Protein AF-W1YA84-F1 (afdb_monomer_lite)

Structure (mmCIF, N/CA/C/O backbone):
data_AF-W1YA84-F1
#
_entry.id   AF-W1YA84-F1
#
loop_
_atom_site.group_PDB
_atom_site.id
_atom_site.type_symbol
_atom_site.label_atom_id
_atom_site.label_alt_id
_atom_site.label_comp_id
_atom_site.label_asym_id
_atom_site.label_entity_id
_atom_site.label_seq_id
_atom_site.pdbx_PDB_ins_code
_atom_site.Cartn_x
_atom_site.Cartn_y
_atom_site.Cartn_z
_atom_site.occupancy
_atom_site.B_iso_or_equiv
_atom_site.auth_seq_id
_atom_site.auth_comp_id
_atom_site.auth_asym_id
_atom_site.auth_atom_id
_atom_site.pdbx_PDB_model_num
ATOM 1 N N . CYS A 1 1 ? -5.049 13.238 -18.930 1.00 48.78 1 CYS A N 1
ATOM 2 C CA . CYS A 1 1 ? -3.795 12.704 -19.506 1.00 48.78 1 CYS A CA 1
ATOM 3 C C . CYS A 1 1 ? -3.809 12.756 -21.041 1.00 48.78 1 CYS A C 1
ATOM 5 O O . CYS A 1 1 ? -3.920 11.722 -21.675 1.00 48.78 1 CYS A O 1
ATOM 7 N N . ALA A 1 2 ? -3.687 13.943 -21.648 1.00 55.50 2 ALA A N 1
ATOM 8 C CA . ALA A 1 2 ? -3.641 14.126 -23.111 1.00 55.50 2 ALA A CA 1
ATOM 9 C C . ALA A 1 2 ? -2.273 14.677 -23.572 1.00 55.50 2 ALA A C 1
ATOM 11 O O . ALA A 1 2 ? -2.204 15.595 -24.380 1.00 55.50 2 ALA A O 1
ATOM 12 N N . ARG A 1 3 ? -1.174 14.210 -22.961 1.00 69.44 3 ARG A N 1
ATOM 13 C CA . ARG A 1 3 ? 0.110 14.939 -22.974 1.00 69.44 3 ARG A CA 1
ATOM 14 C C . ARG A 1 3 ? 1.194 14.335 -23.879 1.00 69.44 3 ARG A C 1
ATOM 16 O O . ARG A 1 3 ? 2.194 14.999 -24.110 1.00 69.44 3 ARG A O 1
ATOM 23 N N . PHE A 1 4 ? 0.984 13.133 -24.426 1.00 83.06 4 PHE A N 1
ATOM 24 C CA . PHE A 1 4 ? 1.947 12.456 -25.307 1.00 83.06 4 PHE A CA 1
ATOM 25 C C . PHE A 1 4 ? 1.222 11.675 -26.420 1.00 83.06 4 PHE A C 1
ATOM 27 O O . PHE A 1 4 ? 0.952 10.487 -26.253 1.00 83.06 4 PHE A O 1
ATOM 34 N N . PRO A 1 5 ? 0.876 12.322 -27.548 1.00 85.19 5 PRO A N 1
ATOM 35 C CA . PRO A 1 5 ? 0.066 11.705 -28.607 1.00 85.19 5 PRO A CA 1
ATOM 36 C C . PRO A 1 5 ? 0.773 10.558 -29.351 1.00 85.19 5 PRO A C 1
ATOM 38 O O . PRO A 1 5 ? 0.115 9.775 -30.026 1.00 85.19 5 PRO A O 1
ATOM 41 N N . HIS A 1 6 ? 2.096 10.442 -29.215 1.00 92.06 6 HIS A N 1
ATOM 42 C CA . HIS A 1 6 ? 2.919 9.421 -29.874 1.00 92.06 6 HIS A CA 1
ATOM 43 C C . HIS A 1 6 ? 3.724 8.585 -28.868 1.00 92.06 6 HIS A C 1
ATOM 45 O O . HIS A 1 6 ? 4.852 8.182 -29.140 1.00 92.06 6 HIS A O 1
ATOM 51 N N . LEU A 1 7 ? 3.186 8.378 -27.662 1.00 93.19 7 LEU A N 1
ATOM 52 C CA . LEU A 1 7 ? 3.857 7.561 -26.656 1.00 93.19 7 LEU A CA 1
ATOM 53 C C . LEU A 1 7 ? 3.852 6.085 -27.077 1.00 93.19 7 LEU A C 1
ATOM 55 O O . LEU A 1 7 ? 2.793 5.470 -27.177 1.00 93.19 7 LEU A O 1
ATOM 59 N N . HIS A 1 8 ? 5.039 5.507 -27.244 1.00 93.75 8 HIS A N 1
ATOM 60 C CA . HIS A 1 8 ? 5.222 4.062 -27.347 1.00 93.75 8 HIS A CA 1
ATOM 61 C C . HIS A 1 8 ? 5.673 3.524 -25.987 1.00 93.75 8 HIS A C 1
ATOM 63 O O . HIS A 1 8 ? 6.760 3.858 -25.516 1.00 93.75 8 HIS A O 1
ATOM 69 N N . ARG A 1 9 ? 4.824 2.722 -25.341 1.00 93.06 9 ARG A N 1
ATOM 70 C CA . ARG A 1 9 ? 5.105 2.082 -24.049 1.00 93.06 9 ARG A CA 1
ATOM 71 C C . ARG A 1 9 ? 5.377 0.598 -24.278 1.00 93.06 9 ARG A C 1
ATOM 73 O O . ARG A 1 9 ? 4.619 -0.062 -24.982 1.00 93.06 9 ARG A O 1
ATOM 80 N N . PHE A 1 10 ? 6.446 0.096 -23.674 1.00 95.69 10 PHE A N 1
ATOM 81 C CA . PHE A 1 10 ? 6.833 -1.312 -23.689 1.00 95.69 10 PHE A CA 1
ATOM 82 C C . PHE A 1 10 ? 7.125 -1.753 -22.257 1.00 95.69 10 PHE A C 1
ATOM 84 O O . PHE A 1 10 ? 7.604 -0.950 -21.456 1.00 95.69 10 PHE A O 1
ATOM 91 N N . GLU A 1 11 ? 6.857 -3.018 -21.951 1.00 95.12 11 GLU A N 1
ATOM 92 C CA . GLU A 1 11 ? 7.035 -3.600 -20.621 1.00 95.12 11 GLU A CA 1
ATOM 93 C C . GLU A 1 11 ? 7.745 -4.950 -20.732 1.00 95.12 11 GLU A C 1
ATOM 95 O O . GLU A 1 11 ? 7.588 -5.673 -21.717 1.00 95.12 11 GLU A O 1
ATOM 100 N N . LEU A 1 12 ? 8.563 -5.271 -19.729 1.00 96.44 12 LEU A N 1
ATOM 101 C CA . LEU A 1 12 ? 9.241 -6.557 -19.604 1.00 96.44 12 LEU A CA 1
ATOM 102 C C . LEU A 1 12 ? 8.758 -7.232 -18.327 1.00 96.44 12 LEU A C 1
ATOM 104 O O . LEU A 1 12 ? 8.795 -6.628 -17.260 1.00 96.44 12 LEU A O 1
ATOM 108 N N . HIS A 1 13 ? 8.358 -8.496 -18.441 1.00 94.19 13 HIS A N 1
ATOM 109 C CA . HIS A 1 13 ? 7.773 -9.239 -17.321 1.00 94.19 13 HIS A CA 1
ATOM 110 C C . HIS A 1 13 ? 8.640 -10.410 -16.842 1.00 94.19 13 HIS A C 1
ATOM 112 O O . HIS A 1 13 ? 8.402 -10.943 -15.764 1.00 94.19 13 HIS A O 1
ATOM 118 N N . GLN A 1 14 ? 9.639 -10.839 -17.622 1.00 96.44 14 GLN A N 1
ATOM 119 C CA . GLN A 1 14 ? 10.475 -11.983 -17.256 1.00 96.44 14 GLN A CA 1
ATOM 120 C C . GLN A 1 14 ? 11.749 -11.539 -16.524 1.00 96.44 14 GLN A C 1
ATOM 122 O O . GLN A 1 14 ? 12.542 -10.782 -17.095 1.00 96.44 14 GLN A O 1
ATOM 127 N N . PRO A 1 15 ? 11.988 -12.020 -15.288 1.00 96.81 15 PRO A N 1
ATOM 128 C CA . PRO A 1 15 ? 13.237 -11.761 -14.591 1.00 96.81 15 PRO A CA 1
ATOM 129 C C . PRO A 1 15 ? 14.398 -12.475 -15.295 1.00 96.81 15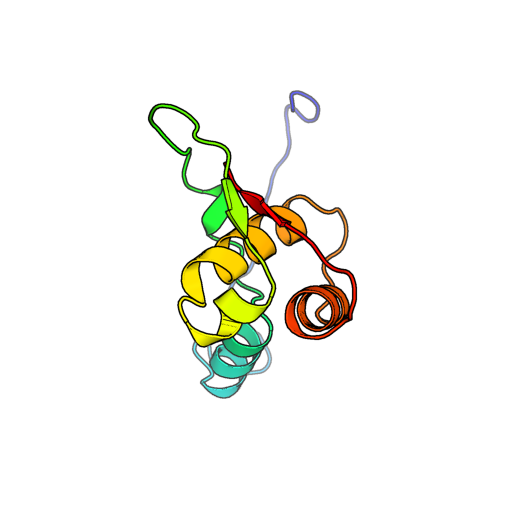 PRO A C 1
ATOM 131 O O . PRO A 1 15 ? 14.286 -13.618 -15.725 1.00 96.81 15 PRO A O 1
ATOM 134 N N . ILE A 1 16 ? 15.553 -11.811 -15.383 1.00 97.75 16 ILE A N 1
ATOM 135 C CA . ILE A 1 16 ? 16.758 -12.381 -16.020 1.00 97.75 16 ILE A CA 1
ATOM 136 C C . ILE A 1 16 ? 17.628 -13.194 -15.049 1.00 97.75 16 ILE A C 1
ATOM 138 O O . ILE A 1 16 ? 18.577 -13.854 -15.465 1.00 97.75 16 ILE A O 1
ATOM 142 N N . ARG A 1 17 ? 17.381 -13.067 -13.738 1.00 98.00 17 ARG A N 1
ATOM 143 C CA . ARG A 1 17 ? 18.227 -13.636 -12.672 1.00 98.00 17 ARG A CA 1
ATOM 144 C C . ARG A 1 17 ? 17.707 -14.965 -12.131 1.00 98.00 17 ARG A C 1
ATOM 146 O O . ARG A 1 17 ? 18.496 -15.750 -11.618 1.00 98.00 17 ARG A O 1
ATOM 153 N N . TRP A 1 18 ? 16.409 -15.210 -12.244 1.00 97.75 18 TRP A N 1
ATOM 154 C CA . TRP A 1 18 ? 15.739 -16.431 -11.806 1.00 97.75 18 TRP A CA 1
ATOM 155 C C . TRP A 1 18 ? 14.570 -16.733 -12.741 1.00 97.75 18 TRP A C 1
ATOM 157 O O . TRP A 1 18 ? 14.213 -15.914 -13.582 1.00 97.75 18 TRP A O 1
ATOM 167 N N . ALA A 1 19 ? 13.988 -17.923 -12.612 1.00 97.75 19 ALA A N 1
ATOM 168 C CA . ALA A 1 19 ? 12.820 -18.307 -13.392 1.00 97.75 19 ALA A CA 1
ATOM 169 C C . ALA A 1 19 ? 11.579 -17.505 -12.973 1.00 97.75 19 ALA A C 1
ATOM 171 O O . ALA A 1 19 ? 11.367 -17.252 -11.785 1.00 97.75 19 ALA A O 1
ATOM 172 N N . GLN A 1 20 ? 10.730 -17.163 -13.943 1.00 97.50 20 GLN A N 1
ATOM 173 C CA . GLN A 1 20 ? 9.409 -16.597 -13.678 1.00 97.50 20 GLN A CA 1
ATOM 174 C C . GLN A 1 20 ? 8.615 -17.512 -12.730 1.00 97.50 20 GLN A C 1
ATOM 176 O O . GLN A 1 20 ? 8.636 -18.734 -12.877 1.00 97.50 20 GLN A O 1
ATOM 181 N N . GLY A 1 21 ? 7.917 -16.918 -11.757 1.00 95.75 21 GLY A N 1
ATOM 182 C CA . GLY A 1 21 ? 7.176 -17.672 -10.741 1.00 95.75 21 GLY A CA 1
ATOM 183 C C . GLY A 1 21 ? 8.039 -18.167 -9.577 1.00 95.75 21 GLY A C 1
ATOM 184 O O . GLY A 1 21 ? 7.645 -19.101 -8.880 1.00 95.75 21 GLY A O 1
ATOM 185 N N . CYS A 1 22 ? 9.210 -17.559 -9.353 1.00 97.94 22 CYS A N 1
ATOM 186 C CA . CYS A 1 22 ? 10.037 -17.835 -8.182 1.00 97.94 22 CYS A CA 1
ATOM 187 C C . CYS A 1 22 ? 9.214 -17.667 -6.885 1.00 97.94 22 CYS A C 1
ATOM 189 O O . CYS A 1 22 ? 8.683 -16.582 -6.633 1.00 97.94 22 CYS A O 1
ATOM 191 N N . PRO A 1 23 ? 9.117 -18.698 -6.025 1.00 97.88 23 PRO A N 1
ATOM 192 C CA . PRO A 1 23 ? 8.270 -18.638 -4.833 1.00 97.88 23 PRO A CA 1
ATOM 193 C C . PRO A 1 23 ? 8.764 -17.616 -3.801 1.00 97.88 23 PRO A C 1
ATOM 195 O O . PRO A 1 23 ? 7.955 -17.043 -3.077 1.00 97.88 23 PRO A O 1
ATOM 198 N N . LEU A 1 24 ? 10.075 -17.351 -3.751 1.00 97.88 24 LEU A N 1
ATOM 199 C CA . LEU A 1 24 ? 10.637 -16.317 -2.881 1.00 97.88 24 LEU A CA 1
ATOM 200 C C . LEU A 1 24 ? 10.217 -14.913 -3.331 1.00 97.88 24 LEU A C 1
ATOM 202 O O . LEU A 1 24 ? 9.823 -14.101 -2.502 1.00 97.88 24 LEU A O 1
ATOM 206 N N . GLU A 1 25 ? 10.276 -14.636 -4.636 1.00 97.56 25 GLU A N 1
ATOM 207 C CA . GLU A 1 25 ? 9.823 -13.358 -5.197 1.00 97.56 25 GLU A CA 1
ATOM 208 C C . GLU A 1 25 ? 8.331 -13.150 -4.934 1.00 97.56 25 GLU A C 1
ATOM 210 O O . GLU A 1 25 ? 7.937 -12.088 -4.455 1.00 97.56 25 GLU A O 1
ATOM 215 N N . LYS A 1 26 ? 7.522 -14.191 -5.161 1.00 96.50 26 LYS A N 1
ATOM 216 C CA . LYS A 1 26 ? 6.086 -14.164 -4.875 1.00 96.50 26 LYS A CA 1
ATOM 217 C C . LYS A 1 26 ? 5.809 -13.815 -3.410 1.00 96.50 26 LYS A C 1
ATOM 219 O O . LYS A 1 26 ? 5.050 -12.892 -3.141 1.00 96.50 26 LYS A O 1
ATOM 224 N N . MET A 1 27 ? 6.471 -14.496 -2.475 1.00 97.81 27 MET A N 1
ATOM 225 C CA . MET A 1 27 ? 6.298 -14.250 -1.041 1.00 97.81 27 MET A CA 1
ATOM 226 C C . MET A 1 27 ? 6.693 -12.821 -0.645 1.00 97.81 27 MET A C 1
ATOM 228 O O . MET A 1 27 ? 5.973 -12.182 0.116 1.00 97.81 27 MET A O 1
ATOM 232 N N . VAL A 1 28 ? 7.802 -12.295 -1.175 1.00 97.00 28 VAL A N 1
ATOM 233 C CA . VAL A 1 28 ? 8.224 -10.910 -0.903 1.00 97.00 28 VAL A CA 1
ATOM 234 C C . VAL A 1 28 ? 7.213 -9.906 -1.461 1.00 97.00 28 VAL A C 1
ATOM 236 O O . VAL A 1 28 ? 6.885 -8.942 -0.772 1.00 97.00 28 VAL A O 1
ATOM 239 N N . SER A 1 29 ? 6.707 -10.140 -2.675 1.00 95.12 29 SER A N 1
ATOM 240 C CA . SER A 1 29 ? 5.683 -9.297 -3.302 1.00 95.12 29 SER A CA 1
ATOM 241 C C . SER A 1 29 ? 4.398 -9.250 -2.475 1.00 95.12 29 SER A C 1
ATOM 243 O O . SER A 1 29 ? 3.880 -8.170 -2.205 1.00 95.12 29 SER A O 1
ATOM 245 N N . GLU A 1 30 ? 3.924 -10.408 -2.007 1.00 95.38 30 GLU A N 1
ATOM 246 C CA . GLU A 1 30 ? 2.729 -10.520 -1.164 1.00 95.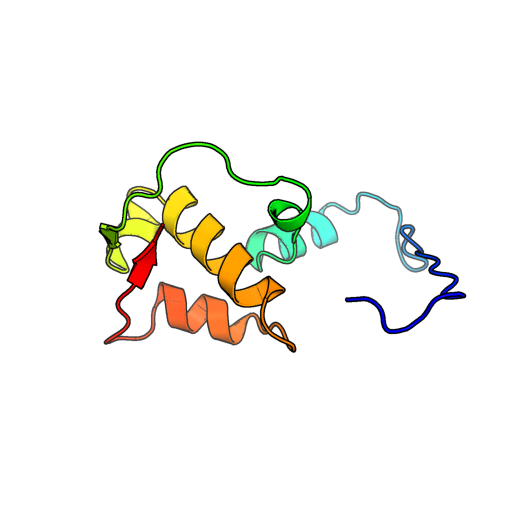38 30 GLU A CA 1
ATOM 247 C C . GLU A 1 30 ? 2.942 -9.871 0.210 1.00 95.38 30 GLU A C 1
ATOM 249 O O . GLU A 1 30 ? 2.099 -9.107 0.674 1.00 95.38 30 GLU A O 1
ATOM 254 N N . ALA A 1 31 ? 4.089 -10.116 0.851 1.00 95.62 31 ALA A N 1
ATOM 255 C CA . ALA A 1 31 ? 4.392 -9.584 2.178 1.00 95.62 31 ALA A CA 1
ATOM 256 C C . ALA A 1 31 ? 4.532 -8.054 2.204 1.00 95.62 31 ALA A C 1
ATOM 258 O O . ALA A 1 31 ? 4.266 -7.431 3.231 1.00 95.62 31 ALA A O 1
ATOM 259 N N . LEU A 1 32 ? 4.988 -7.454 1.100 1.00 95.88 32 LEU A N 1
ATOM 260 C CA . LEU A 1 32 ? 5.206 -6.010 0.982 1.00 95.88 32 LEU A CA 1
ATOM 261 C C . LEU A 1 32 ? 4.161 -5.304 0.116 1.00 95.88 32 LEU A C 1
ATOM 263 O O . LEU A 1 32 ? 4.263 -4.092 -0.064 1.00 95.88 32 LEU A O 1
ATOM 267 N N . VAL A 1 33 ? 3.163 -6.044 -0.372 1.00 94.69 33 VAL A N 1
ATOM 268 C CA . VAL A 1 33 ? 2.045 -5.534 -1.170 1.00 94.69 33 VAL A CA 1
ATOM 269 C C . VAL A 1 33 ? 2.545 -4.734 -2.380 1.00 94.69 33 VAL A C 1
ATOM 271 O O . VAL A 1 33 ? 2.205 -3.572 -2.572 1.00 94.69 33 VAL A O 1
ATOM 274 N N . PHE A 1 34 ? 3.416 -5.350 -3.183 1.00 90.75 34 PHE A N 1
ATOM 275 C CA . PHE A 1 34 ? 3.940 -4.730 -4.411 1.00 90.75 34 PHE A CA 1
ATOM 276 C C . PHE A 1 34 ? 2.995 -4.835 -5.607 1.00 90.75 34 PHE A C 1
ATOM 278 O O . PHE A 1 34 ? 3.289 -4.285 -6.666 1.00 90.75 34 PHE A O 1
ATOM 285 N N . ASP A 1 35 ? 1.891 -5.555 -5.447 1.00 82.81 35 ASP A N 1
ATOM 286 C CA . ASP A 1 35 ? 0.891 -5.718 -6.485 1.00 82.81 35 ASP A CA 1
ATOM 287 C C . ASP A 1 35 ? -0.043 -4.492 -6.560 1.00 82.81 35 ASP A C 1
ATOM 289 O O . ASP A 1 35 ? -0.668 -4.115 -5.563 1.00 82.81 35 ASP A O 1
ATOM 293 N N . ASP A 1 36 ? -0.138 -3.911 -7.760 1.00 73.31 36 ASP A N 1
ATOM 294 C CA . ASP A 1 36 ? -0.903 -2.709 -8.110 1.00 73.31 36 ASP A CA 1
ATOM 295 C C . ASP A 1 36 ? -2.051 -3.007 -9.111 1.00 73.31 36 ASP A C 1
ATOM 297 O O . ASP A 1 36 ? -2.542 -2.105 -9.794 1.00 73.31 36 ASP A O 1
ATOM 301 N N . GLU A 1 37 ? -2.546 -4.249 -9.205 1.00 75.12 37 GLU A N 1
ATOM 302 C CA . GLU A 1 37 ? -3.649 -4.603 -10.126 1.00 75.12 37 GLU A CA 1
ATOM 303 C C . GLU A 1 37 ? -4.949 -3.783 -9.912 1.00 75.12 37 GLU A C 1
ATOM 305 O O . GLU A 1 37 ? -5.792 -3.703 -10.810 1.00 75.12 37 GLU A O 1
ATOM 310 N N . ASN A 1 38 ? -5.120 -3.103 -8.769 1.00 70.12 38 ASN A N 1
ATOM 311 C CA . ASN A 1 38 ? -6.329 -2.330 -8.441 1.00 70.12 38 ASN A CA 1
ATOM 312 C C . ASN A 1 38 ? -6.657 -1.198 -9.433 1.00 70.12 38 ASN A C 1
ATOM 314 O O . ASN A 1 38 ? -7.818 -0.803 -9.538 1.00 70.12 38 ASN A O 1
ATOM 318 N N . PHE A 1 39 ? -5.683 -0.677 -10.187 1.00 77.25 39 PHE A N 1
ATOM 319 C CA . PHE A 1 39 ? -5.919 0.419 -11.143 1.00 77.25 39 PHE A CA 1
ATOM 320 C C . PHE A 1 39 ? -6.526 -0.035 -12.476 1.00 77.25 39 PHE A C 1
ATOM 322 O O . PHE A 1 39 ? -6.912 0.803 -13.294 1.00 77.25 39 PHE A O 1
ATOM 329 N N . THR A 1 40 ? -6.616 -1.343 -12.716 1.00 82.00 40 THR A N 1
ATOM 330 C CA . THR A 1 40 ? -7.156 -1.896 -13.968 1.00 82.00 40 THR A CA 1
ATOM 331 C C . THR A 1 40 ? -8.688 -1.898 -13.999 1.00 82.00 40 THR A C 1
ATOM 333 O O . THR A 1 40 ? -9.287 -1.904 -15.078 1.00 82.00 40 THR A O 1
ATOM 336 N N . HIS A 1 41 ? -9.337 -1.823 -12.833 1.00 85.94 41 HIS A N 1
ATOM 337 C CA . HIS A 1 41 ? -10.788 -1.883 -12.692 1.00 85.94 41 HIS A CA 1
ATOM 338 C C . HIS A 1 41 ? -11.375 -0.533 -12.272 1.00 85.94 41 HIS A C 1
ATOM 340 O O . HIS A 1 41 ? -10.967 0.073 -11.287 1.00 85.94 41 HIS A O 1
ATOM 346 N N . THR A 1 42 ? -12.391 -0.065 -13.003 1.00 88.88 42 THR A N 1
ATOM 347 C CA . THR A 1 42 ? -13.143 1.135 -12.609 1.00 88.88 42 THR A CA 1
ATOM 348 C C . THR A 1 42 ? -14.224 0.755 -11.591 1.00 88.88 42 THR A C 1
ATOM 350 O O . THR A 1 42 ? -15.133 0.007 -11.969 1.00 88.88 42 THR A O 1
ATOM 353 N N . PRO A 1 43 ? -14.183 1.264 -10.342 1.00 91.06 43 PRO A N 1
ATOM 354 C CA . PRO A 1 43 ? -15.228 0.992 -9.357 1.00 91.06 43 PRO A CA 1
ATOM 355 C C . PRO A 1 43 ? -16.588 1.508 -9.851 1.00 91.06 43 PRO A C 1
ATOM 357 O O . PRO A 1 43 ? -16.671 2.546 -10.508 1.00 91.06 43 PRO A O 1
ATOM 360 N N . GLN A 1 44 ? -17.655 0.759 -9.565 1.00 93.56 44 GLN A N 1
ATOM 361 C CA . GLN A 1 44 ? -19.027 1.048 -10.000 1.00 93.56 44 GLN A CA 1
ATOM 362 C C . GLN A 1 44 ? -19.962 1.175 -8.795 1.00 93.56 44 GLN A C 1
ATOM 364 O O . GLN A 1 44 ? -19.732 0.555 -7.759 1.00 93.56 44 GLN A O 1
ATOM 369 N N . GLY A 1 45 ? -21.066 1.902 -8.973 1.00 94.75 45 GLY A N 1
ATOM 370 C CA . GLY A 1 45 ? -22.105 2.070 -7.957 1.00 94.75 45 GLY A CA 1
ATOM 371 C C . GLY A 1 45 ? -21.997 3.377 -7.171 1.00 94.75 45 GLY A C 1
ATOM 372 O O . GLY A 1 45 ? -21.220 4.269 -7.507 1.00 94.75 45 GLY A O 1
ATOM 373 N N . ASN A 1 46 ? -22.839 3.504 -6.145 1.00 96.62 46 ASN A N 1
ATOM 374 C CA . ASN A 1 46 ? -22.849 4.674 -5.270 1.00 96.62 46 ASN A CA 1
ATOM 375 C C . ASN A 1 46 ? -21.670 4.613 -4.294 1.00 96.62 46 ASN A C 1
ATOM 377 O O . ASN A 1 46 ? -21.415 3.569 -3.700 1.00 96.62 46 ASN A O 1
ATOM 381 N N . ILE A 1 47 ? -21.012 5.752 -4.091 1.00 96.56 47 ILE A N 1
ATOM 382 C CA . ILE A 1 47 ? -19.885 5.893 -3.164 1.00 96.56 47 ILE A CA 1
ATOM 383 C C . ILE A 1 47 ? -20.415 5.983 -1.730 1.00 96.56 47 ILE A C 1
ATOM 385 O O . ILE A 1 47 ? -21.340 6.758 -1.462 1.00 96.56 47 ILE A O 1
ATOM 389 N N . VAL A 1 48 ? -19.813 5.233 -0.804 1.00 97.62 48 VAL A N 1
ATOM 390 C CA . VAL A 1 48 ? -20.158 5.272 0.623 1.00 97.62 48 VAL A CA 1
ATOM 391 C C . VAL A 1 48 ? -18.901 5.531 1.433 1.00 97.62 48 VAL A C 1
ATOM 393 O O . VAL A 1 48 ? -17.992 4.712 1.466 1.00 97.62 48 VAL A O 1
ATOM 396 N N . ILE A 1 49 ? -18.877 6.660 2.139 1.00 97.81 49 ILE A N 1
ATOM 397 C CA . ILE A 1 49 ? -17.739 7.018 2.982 1.00 97.81 49 ILE A CA 1
ATOM 398 C C . ILE A 1 49 ? -17.884 6.374 4.359 1.00 97.81 49 ILE A C 1
ATOM 400 O O . ILE A 1 49 ? -18.904 6.548 5.028 1.00 97.81 49 ILE A O 1
ATOM 404 N N . SER A 1 50 ? -16.842 5.681 4.811 1.00 98.06 50 SER A N 1
ATOM 405 C CA . SER A 1 50 ? -16.779 5.105 6.159 1.00 98.06 50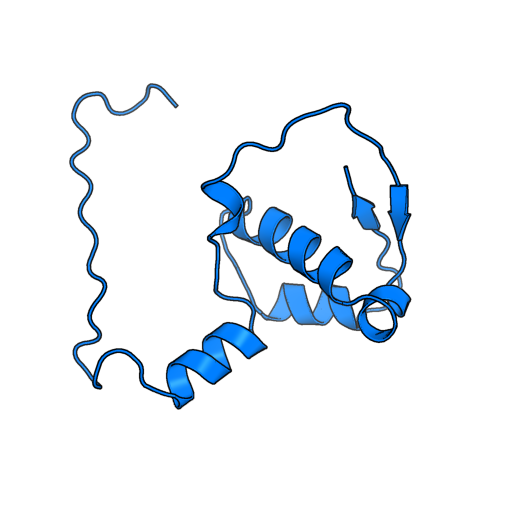 SER A CA 1
ATOM 406 C C . SER A 1 50 ? -15.382 5.222 6.757 1.00 98.06 50 SER A C 1
ATOM 408 O O . SER A 1 50 ? -14.393 5.131 6.029 1.00 98.06 50 SER A O 1
ATOM 410 N N . ALA A 1 51 ? -15.305 5.386 8.078 1.00 98.31 51 ALA A N 1
ATOM 411 C CA . ALA A 1 51 ? -14.050 5.363 8.820 1.00 98.31 51 ALA A CA 1
ATOM 412 C C . ALA A 1 51 ? -13.698 3.953 9.298 1.00 98.31 51 ALA A C 1
ATOM 414 O O . ALA A 1 51 ? -14.588 3.162 9.614 1.00 98.31 51 ALA A O 1
ATOM 415 N N . PHE A 1 52 ? -12.401 3.671 9.403 1.00 98.38 52 PHE A N 1
ATOM 416 C CA . PHE A 1 52 ? -11.891 2.474 10.062 1.00 98.38 52 PHE A CA 1
ATOM 417 C C . PHE A 1 52 ? -10.575 2.764 10.792 1.00 98.38 52 PHE A C 1
ATOM 419 O O . PHE A 1 52 ? -9.864 3.725 10.494 1.00 98.38 52 PHE A O 1
ATOM 426 N N . GLU A 1 53 ? -10.259 1.901 11.754 1.00 98.19 53 GLU A N 1
ATOM 427 C CA . GLU A 1 53 ? -9.078 2.003 12.613 1.00 98.19 53 GLU A CA 1
ATOM 428 C C . GLU A 1 53 ? -8.095 0.860 12.339 1.00 98.19 53 GLU A C 1
ATOM 430 O O . GLU A 1 53 ? -8.445 -0.156 11.738 1.00 98.19 53 GLU A O 1
ATOM 435 N N . GLN A 1 54 ? -6.864 0.974 12.843 1.00 97.75 54 GLN A N 1
ATOM 436 C CA . GLN A 1 54 ? -5.813 -0.040 12.659 1.00 97.75 54 GLN A CA 1
ATOM 437 C C . GLN A 1 54 ? -6.183 -1.439 13.171 1.00 97.75 54 GLN A C 1
ATOM 439 O O . GLN A 1 54 ? -5.605 -2.431 12.731 1.00 97.75 54 GLN A O 1
ATOM 444 N N . THR A 1 55 ? -7.161 -1.555 14.073 1.00 97.62 55 THR A N 1
ATOM 445 C CA . THR A 1 55 ? -7.672 -2.854 14.537 1.00 97.62 55 THR A CA 1
ATOM 446 C C . THR A 1 55 ? -8.202 -3.716 13.392 1.00 97.62 55 THR A C 1
ATOM 448 O O . THR A 1 55 ? -8.144 -4.945 13.497 1.00 97.62 55 THR A O 1
ATOM 451 N N . LEU A 1 56 ? -8.636 -3.100 12.284 1.00 98.00 56 LEU A N 1
ATOM 452 C CA . LEU A 1 56 ? -9.142 -3.818 11.121 1.00 98.00 56 LEU A CA 1
ATOM 453 C C . LEU A 1 56 ? -8.086 -4.715 10.470 1.00 98.00 56 LEU A C 1
ATOM 455 O O . LEU A 1 56 ? -8.438 -5.786 9.999 1.00 98.00 56 LEU A O 1
ATOM 459 N N . TRP A 1 57 ? -6.793 -4.376 10.557 1.00 97.69 57 TRP A N 1
ATOM 460 C CA . TRP A 1 57 ? -5.707 -5.248 10.080 1.00 97.69 57 TRP A CA 1
ATOM 461 C C . TRP A 1 57 ? -5.746 -6.660 10.682 1.00 97.69 57 TRP A C 1
ATOM 463 O O . TRP A 1 57 ? -5.210 -7.592 10.089 1.00 97.69 57 TRP A O 1
ATOM 473 N N . ARG A 1 58 ? -6.361 -6.836 11.861 1.00 97.31 58 ARG A N 1
ATOM 474 C CA . ARG A 1 58 ? -6.515 -8.146 12.512 1.00 97.31 58 ARG A CA 1
ATOM 475 C C . ARG A 1 58 ? -7.852 -8.817 12.218 1.00 97.31 58 ARG A C 1
ATOM 477 O O . ARG A 1 58 ? -7.893 -10.040 12.158 1.00 97.31 58 ARG A O 1
ATOM 484 N N . SER A 1 59 ? -8.936 -8.047 12.124 1.00 97.44 59 SER A N 1
ATOM 485 C CA . SER A 1 59 ? -10.295 -8.593 11.992 1.00 97.44 59 SER A CA 1
ATOM 486 C C . SER A 1 59 ? -10.749 -8.757 10.544 1.00 97.44 59 SER A C 1
ATOM 488 O O . SER A 1 59 ? -11.467 -9.703 10.244 1.00 97.44 59 SER A O 1
ATOM 490 N N . ASP A 1 60 ? -10.349 -7.835 9.672 1.00 97.69 60 ASP A N 1
ATOM 491 C CA . ASP A 1 60 ? -10.662 -7.802 8.245 1.00 97.69 60 ASP A CA 1
ATOM 492 C C . ASP A 1 60 ? -9.499 -7.121 7.497 1.00 97.69 60 ASP A C 1
ATOM 494 O O . ASP A 1 60 ? -9.542 -5.913 7.251 1.00 97.69 60 ASP A O 1
ATOM 498 N N . PRO A 1 61 ? -8.412 -7.856 7.194 1.00 96.38 61 PRO A N 1
ATOM 499 C CA . PRO A 1 61 ? -7.227 -7.281 6.565 1.00 96.38 61 PRO A CA 1
ATOM 500 C C . PRO A 1 61 ? -7.457 -6.856 5.109 1.00 96.38 61 PRO A C 1
ATOM 502 O O . PRO A 1 61 ? -6.660 -6.081 4.587 1.00 96.38 61 PRO A O 1
ATOM 505 N N . GLU A 1 62 ? -8.523 -7.315 4.444 1.00 95.56 62 GLU A N 1
ATOM 506 C CA . GLU A 1 62 ? -8.775 -6.984 3.035 1.00 95.56 62 GLU A CA 1
ATOM 507 C C . GLU A 1 62 ? -9.083 -5.498 2.838 1.00 95.56 62 GLU A C 1
ATOM 509 O O . GLU A 1 62 ? -8.600 -4.879 1.889 1.00 95.56 62 GLU A O 1
ATOM 514 N N . THR A 1 63 ? -9.867 -4.914 3.742 1.00 96.38 63 THR A N 1
ATOM 515 C CA . THR A 1 63 ? -10.225 -3.493 3.718 1.00 96.38 63 THR A CA 1
ATOM 516 C C . THR A 1 63 ? -8.993 -2.570 3.781 1.00 96.38 63 THR A C 1
ATOM 518 O O . THR A 1 63 ? -8.775 -1.804 2.836 1.00 96.38 63 THR A O 1
ATOM 521 N N . PRO A 1 64 ? -8.131 -2.625 4.818 1.00 97.12 64 PRO A N 1
ATOM 522 C CA . PRO A 1 64 ? -6.943 -1.783 4.875 1.00 97.12 64 PRO A CA 1
ATOM 523 C C . PRO A 1 64 ? -5.921 -2.126 3.784 1.00 97.12 64 PRO A C 1
ATOM 525 O O . PRO A 1 64 ? -5.220 -1.224 3.331 1.00 97.12 64 PRO A O 1
ATOM 528 N N . LEU A 1 65 ? -5.861 -3.379 3.312 1.00 96.00 65 LEU A N 1
ATOM 529 C CA . LEU A 1 65 ? -5.001 -3.769 2.193 1.00 96.00 65 LEU A CA 1
ATOM 530 C C . LEU A 1 65 ? -5.398 -3.053 0.892 1.00 96.00 65 LEU A C 1
ATOM 532 O O . LEU A 1 65 ? -4.544 -2.450 0.245 1.00 96.00 65 LEU A O 1
ATOM 536 N N . LYS A 1 66 ? -6.692 -3.040 0.546 1.00 94.94 66 LYS A N 1
ATOM 537 C CA . LYS A 1 66 ? -7.207 -2.321 -0.635 1.00 94.94 66 LYS A CA 1
ATOM 538 C C . LYS A 1 66 ? -6.967 -0.817 -0.536 1.00 94.94 66 LYS A C 1
ATOM 540 O O . LYS A 1 66 ? -6.576 -0.186 -1.518 1.00 94.94 66 LYS A O 1
ATOM 545 N N . VAL A 1 67 ? -7.160 -0.248 0.656 1.00 95.62 67 VAL A N 1
ATOM 546 C CA . VAL A 1 67 ? -6.876 1.171 0.917 1.00 95.62 67 VAL A CA 1
ATOM 547 C C . VAL A 1 67 ? -5.387 1.464 0.747 1.00 95.62 67 VAL A C 1
ATOM 549 O O . VAL A 1 67 ? -5.046 2.439 0.080 1.00 95.62 67 VAL A O 1
ATOM 552 N N . TYR A 1 68 ? -4.501 0.619 1.285 1.00 95.69 68 TYR A N 1
ATOM 553 C CA . TYR A 1 68 ? -3.059 0.771 1.103 1.00 95.69 68 TYR A CA 1
ATOM 554 C C . TYR A 1 68 ? -2.685 0.769 -0.379 1.00 95.69 68 TYR A C 1
ATOM 556 O O . TYR A 1 68 ? -2.058 1.724 -0.822 1.00 95.69 68 TYR A O 1
ATOM 564 N N . GLN A 1 69 ? -3.131 -0.234 -1.141 1.00 94.19 69 GLN A N 1
ATOM 565 C CA . GLN A 1 69 ? -2.839 -0.360 -2.574 1.00 94.19 69 GLN A CA 1
ATOM 566 C C . GLN A 1 69 ? -3.300 0.866 -3.377 1.00 94.19 69 GLN A C 1
ATOM 568 O O . GLN A 1 69 ? -2.569 1.380 -4.222 1.00 94.19 69 GLN A O 1
ATOM 573 N N . LEU A 1 70 ? -4.502 1.383 -3.091 1.00 93.81 70 LEU A N 1
ATOM 574 C CA . LEU A 1 70 ? -4.997 2.599 -3.737 1.00 93.81 70 LEU A CA 1
ATOM 575 C C . LEU A 1 70 ? -4.114 3.814 -3.409 1.00 93.81 70 LEU A C 1
ATOM 577 O O . LEU A 1 70 ? -3.737 4.568 -4.308 1.00 93.81 70 LEU A O 1
ATOM 581 N N . LEU A 1 71 ? -3.788 4.015 -2.128 1.00 93.94 71 LEU A N 1
ATOM 582 C CA . LEU A 1 71 ? -2.981 5.151 -1.679 1.00 93.94 71 LEU A CA 1
ATOM 583 C C . LEU A 1 71 ? -1.538 5.071 -2.191 1.00 93.94 71 LEU A C 1
ATOM 585 O O . LEU A 1 71 ? -0.986 6.092 -2.603 1.00 93.94 71 LEU A O 1
ATOM 589 N N . SER A 1 72 ? -0.928 3.883 -2.179 1.00 92.50 72 SER A N 1
ATOM 590 C CA . SER A 1 72 ? 0.450 3.669 -2.614 1.00 92.50 72 SER A CA 1
ATOM 591 C C . SER A 1 72 ? 0.600 3.852 -4.118 1.00 92.50 72 SER A C 1
ATOM 593 O O . SER A 1 72 ? 1.480 4.601 -4.539 1.00 92.50 72 SER A O 1
ATOM 595 N N . GLY A 1 73 ? -0.267 3.244 -4.931 1.00 90.25 73 GLY A N 1
ATOM 596 C CA . GLY A 1 73 ? -0.142 3.325 -6.387 1.00 90.25 73 GLY A CA 1
ATOM 597 C C . GLY A 1 73 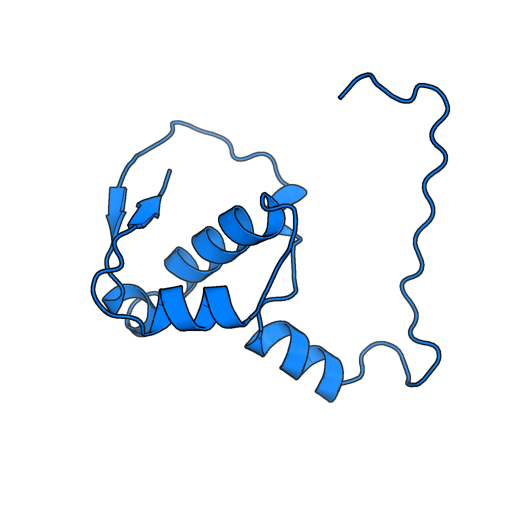? -0.580 4.669 -6.984 1.00 90.25 73 GLY A C 1
ATOM 598 O O . GLY A 1 73 ? -0.153 5.033 -8.079 1.00 90.25 73 GLY A O 1
ATOM 599 N N . ALA A 1 74 ? -1.363 5.471 -6.252 1.00 90.06 74 ALA A N 1
ATOM 600 C CA . ALA A 1 74 ? -1.639 6.865 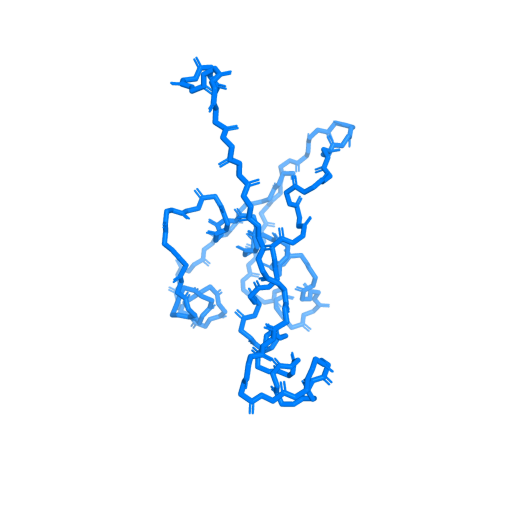-6.614 1.00 90.06 74 ALA A CA 1
ATOM 601 C C . ALA A 1 74 ? -0.494 7.826 -6.232 1.00 90.06 74 ALA A C 1
ATOM 603 O O . ALA A 1 74 ? -0.481 8.988 -6.656 1.00 90.06 74 ALA A O 1
ATOM 604 N N . HIS A 1 75 ? 0.465 7.369 -5.424 1.00 90.50 75 HIS A N 1
ATOM 605 C CA . HIS A 1 75 ? 1.596 8.166 -4.977 1.00 90.50 75 HIS A CA 1
ATOM 606 C C . HIS A 1 75 ? 2.796 8.012 -5.924 1.00 90.50 75 HIS A C 1
ATOM 608 O O . HIS A 1 75 ? 3.078 6.939 -6.445 1.00 90.50 75 HIS A O 1
ATOM 614 N N . TYR A 1 76 ? 3.566 9.086 -6.130 1.00 87.31 76 TYR A N 1
ATOM 615 C CA . TYR A 1 76 ? 4.693 9.077 -7.082 1.00 87.31 76 TYR A CA 1
ATOM 616 C C . TYR A 1 76 ? 5.831 8.113 -6.693 1.00 87.31 76 TYR A C 1
ATOM 618 O O . TYR A 1 76 ? 6.694 7.801 -7.514 1.00 87.31 76 TYR A O 1
ATOM 626 N N . ARG A 1 77 ? 5.878 7.705 -5.420 1.00 87.38 77 ARG A N 1
ATOM 627 C CA . ARG A 1 77 ? 6.880 6.805 -4.848 1.00 87.38 77 ARG A CA 1
ATOM 628 C C . ARG A 1 77 ? 6.213 5.890 -3.833 1.00 87.38 77 ARG A C 1
ATOM 630 O O . ARG A 1 77 ? 5.614 6.388 -2.883 1.00 87.38 77 ARG A O 1
ATOM 637 N N . THR A 1 78 ? 6.415 4.587 -3.984 1.00 85.00 78 THR A N 1
ATOM 638 C CA . THR A 1 78 ? 5.993 3.568 -3.021 1.00 85.00 78 THR A CA 1
ATOM 639 C C . THR A 1 78 ? 7.137 3.221 -2.063 1.00 85.00 78 THR A C 1
ATOM 641 O O . THR A 1 78 ? 8.318 3.217 -2.432 1.00 85.00 78 THR A O 1
ATOM 644 N N . SER A 1 79 ? 6.812 2.977 -0.792 1.00 90.62 79 SER A N 1
ATOM 645 C CA . SER A 1 79 ? 7.766 2.488 0.203 1.00 90.62 79 SER A CA 1
ATOM 646 C C . SER A 1 79 ? 7.091 1.506 1.162 1.00 90.62 79 SER A C 1
ATOM 648 O O . SER A 1 79 ? 6.041 1.833 1.719 1.00 90.62 79 SER A O 1
ATOM 650 N N . PRO A 1 80 ? 7.716 0.352 1.472 1.00 91.56 80 PRO A N 1
ATOM 651 C CA . PRO A 1 80 ? 7.191 -0.555 2.495 1.00 91.56 80 PRO A CA 1
ATOM 652 C C . PRO A 1 80 ? 7.184 0.082 3.897 1.00 91.56 80 PRO A C 1
ATOM 654 O O . PRO A 1 80 ? 6.525 -0.410 4.811 1.00 91.56 80 PRO A O 1
ATOM 657 N N . LEU A 1 81 ? 7.895 1.201 4.088 1.00 95.56 81 LEU A N 1
ATOM 658 C CA . LEU A 1 81 ? 7.827 1.970 5.327 1.00 95.56 81 LEU A CA 1
ATOM 659 C C . LEU A 1 81 ? 6.436 2.582 5.544 1.00 95.56 81 LEU A C 1
ATOM 661 O O . LEU A 1 81 ? 6.009 2.705 6.690 1.00 95.56 81 LEU A O 1
ATOM 665 N N . ASP A 1 82 ? 5.729 2.930 4.468 1.00 95.62 82 ASP A N 1
ATOM 666 C CA . ASP A 1 82 ? 4.373 3.473 4.547 1.00 95.62 82 ASP A CA 1
ATOM 667 C C . ASP A 1 82 ? 3.378 2.388 4.983 1.00 95.62 82 ASP A C 1
ATOM 669 O O . ASP A 1 82 ? 2.542 2.657 5.844 1.00 95.62 82 ASP A O 1
ATOM 673 N N . LEU A 1 83 ? 3.545 1.145 4.505 1.00 96.81 83 LEU A N 1
ATOM 674 C CA . LEU A 1 83 ? 2.754 -0.006 4.958 1.00 96.81 83 LEU A CA 1
ATOM 675 C C . LEU A 1 83 ? 2.930 -0.232 6.463 1.00 96.81 83 LEU A C 1
ATOM 677 O O . LEU A 1 83 ? 1.952 -0.291 7.202 1.00 96.81 83 LEU A O 1
ATOM 681 N N . ARG A 1 84 ? 4.180 -0.257 6.947 1.00 97.69 84 ARG A N 1
ATOM 682 C CA . ARG A 1 84 ? 4.463 -0.394 8.385 1.00 97.69 84 ARG A CA 1
ATOM 683 C C . ARG A 1 84 ? 3.823 0.728 9.205 1.00 97.69 84 ARG A C 1
ATOM 685 O O . ARG A 1 84 ? 3.290 0.471 10.279 1.00 97.69 84 ARG A O 1
ATOM 692 N N . ARG A 1 85 ? 3.872 1.980 8.729 1.00 97.62 85 ARG A N 1
ATOM 693 C CA . ARG A 1 85 ? 3.210 3.089 9.437 1.00 97.62 85 ARG A CA 1
ATOM 694 C C . ARG A 1 85 ? 1.700 2.889 9.485 1.00 97.62 85 ARG A C 1
ATOM 696 O O . ARG A 1 85 ? 1.119 3.061 10.549 1.00 97.62 85 ARG A O 1
ATOM 703 N N . MET A 1 86 ? 1.090 2.485 8.374 1.00 97.62 86 MET A N 1
ATOM 704 C CA . MET A 1 86 ? -0.343 2.216 8.303 1.00 97.62 86 MET A CA 1
ATOM 705 C C . MET A 1 86 ? -0.769 1.089 9.256 1.00 97.62 86 MET A C 1
ATOM 707 O O . MET A 1 86 ? -1.816 1.199 9.893 1.00 97.62 86 MET A O 1
ATOM 711 N N . MET A 1 87 ? 0.046 0.039 9.383 1.00 97.69 87 MET A N 1
ATOM 712 C CA . MET A 1 87 ? -0.222 -1.108 10.256 1.00 97.69 87 MET A CA 1
ATOM 713 C C . MET A 1 87 ? -0.027 -0.798 11.744 1.00 97.69 87 MET A C 1
A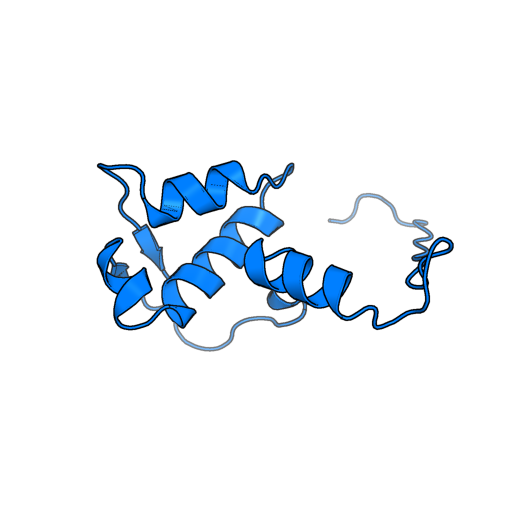TOM 715 O O . MET A 1 87 ? -0.900 -1.125 12.544 1.00 97.69 87 MET A O 1
ATOM 719 N N . ASP A 1 88 ? 1.089 -0.156 12.111 1.00 97.38 88 ASP A N 1
ATOM 720 C CA . ASP A 1 88 ? 1.577 -0.182 13.499 1.00 97.38 88 ASP A CA 1
ATOM 721 C C . ASP A 1 88 ? 1.830 1.195 14.130 1.00 97.38 88 ASP A C 1
ATOM 723 O O . ASP A 1 88 ? 1.959 1.293 15.354 1.00 97.38 88 ASP A O 1
ATOM 727 N N . ALA A 1 89 ? 1.975 2.268 13.340 1.00 98.06 89 ALA A N 1
ATOM 728 C CA . ALA A 1 89 ? 2.289 3.572 13.924 1.00 98.06 89 ALA A CA 1
ATOM 729 C C . ALA A 1 89 ? 1.071 4.114 14.687 1.00 98.06 89 ALA A C 1
ATOM 731 O O . ALA A 1 89 ? -0.039 4.055 14.167 1.00 98.06 89 ALA A O 1
ATOM 732 N N . PRO A 1 90 ? 1.242 4.687 15.887 1.00 97.56 90 PRO A N 1
ATOM 733 C CA . PRO A 1 90 ? 0.120 5.257 16.618 1.00 97.56 90 PRO A CA 1
ATOM 734 C C . PRO A 1 90 ? -0.434 6.507 15.917 1.00 97.56 90 PRO A C 1
ATOM 736 O O . PRO A 1 90 ? 0.277 7.210 15.192 1.00 97.56 90 PRO A O 1
ATOM 739 N N . GLY A 1 91 ? -1.708 6.809 16.180 1.00 97.50 91 GLY A N 1
ATOM 740 C CA . GLY A 1 91 ? -2.368 8.034 15.713 1.00 97.50 91 GLY A CA 1
ATOM 741 C C . GLY A 1 91 ? -2.693 8.057 14.218 1.00 97.50 91 GLY A C 1
ATOM 742 O O . GLY A 1 91 ? -2.840 9.138 13.653 1.00 97.50 91 GLY A O 1
ATOM 743 N N . GLN A 1 92 ? -2.762 6.892 13.566 1.00 98.00 92 GLN A N 1
ATOM 744 C CA . GLN A 1 92 ? -3.264 6.782 12.198 1.00 98.00 92 GLN A CA 1
ATOM 745 C C . GLN A 1 92 ? -4.773 6.534 12.213 1.00 98.00 92 GLN A C 1
ATOM 747 O O . GLN A 1 92 ? -5.244 5.667 12.944 1.00 98.00 92 GLN A O 1
ATOM 752 N N . HIS A 1 93 ? -5.500 7.257 11.366 1.00 97.88 93 HIS A N 1
ATOM 753 C CA . HIS A 1 93 ? -6.940 7.108 11.163 1.00 97.88 93 HIS A CA 1
ATOM 754 C C . HIS A 1 93 ? -7.231 7.115 9.665 1.00 97.88 93 HIS A C 1
ATOM 756 O O . HIS A 1 93 ? -6.577 7.848 8.917 1.00 97.88 93 HIS A O 1
ATOM 762 N N . PHE A 1 94 ? -8.212 6.328 9.224 1.00 98.38 94 PHE A N 1
ATOM 763 C CA . PHE A 1 94 ? -8.460 6.115 7.801 1.00 98.38 94 PHE A CA 1
ATOM 764 C C . PHE A 1 94 ? -9.931 6.288 7.435 1.00 98.38 94 PHE A C 1
ATOM 766 O O . PHE A 1 94 ? -10.833 5.982 8.215 1.00 98.38 94 PHE A O 1
ATOM 773 N N . LEU A 1 95 ? -10.155 6.749 6.205 1.00 98.25 95 LEU A N 1
ATOM 774 C CA . LEU A 1 95 ? -11.453 6.782 5.541 1.00 98.25 95 LEU A CA 1
ATOM 775 C C . LEU A 1 95 ? -11.353 5.977 4.241 1.00 98.25 95 LEU A C 1
ATOM 777 O O . LEU A 1 95 ? -10.331 6.041 3.558 1.00 98.25 95 LEU A O 1
ATOM 781 N N . GLN A 1 96 ? -12.417 5.260 3.895 1.00 97.25 96 GLN A N 1
ATOM 782 C CA . GLN A 1 96 ? -12.583 4.583 2.605 1.00 97.25 96 GLN A CA 1
ATOM 783 C C . GLN A 1 96 ? -13.859 5.052 1.898 1.00 97.25 96 GLN A C 1
ATOM 785 O O . GLN A 1 96 ? -14.728 5.644 2.549 1.00 97.25 96 GLN A O 1
ATOM 790 N N . ALA A 1 97 ? -13.944 4.788 0.592 1.00 95.19 97 ALA A N 1
ATOM 791 C CA . ALA A 1 97 ? -14.996 5.238 -0.317 1.00 95.19 97 ALA A CA 1
ATOM 792 C C . ALA A 1 97 ? -15.334 4.163 -1.357 1.00 95.19 97 ALA A C 1
ATOM 794 O O . ALA A 1 97 ? -14.368 3.539 -1.855 1.00 95.19 97 ALA A O 1
#

Foldseek 3Di:
DVDCPPDDDDDDDADPPDGPPPVVVVVVCVVLVVDLCLVVDDDDDDDDKDKDDLCCCVVPVVVVSSVLSVVQVVDPHHDSVVVCCSNDNPPDIDMDD

Secondary structure (DSSP, 8-state):
--S-TT-------S-SSS-TT-HHHHHHHHHHT---GGGGS---S----EEE-TTHHHH-THHHHHHHHHHHHTSSS--HHHHHHHHH-TT--EEE-

Sequence (97 aa):
CARFPHLHRFELHQPIRWAQGCPLEKMVSEALVFDDENFTHTPQGNIVISAFEQTLWRSDPETPLKVYQLLSGAHYRTSPLDLRRMMDAPGQHFLQA

Radius of gyration: 16.68 Å; chains: 1; bounding box: 41×34×46 Å

Organism: NCBI:txid408170

InterPro domains:
  IPR007807 TcmA/NAT10, helicase domain [PF05127] (6-35)
  IPR032672 TmcA/NAT10/Kre33 [PTHR10925] (6-95)

pLDDT: mean 92.91, std 8.55, range [48.78, 98.38]